Protein AF-A0A7U6YAY2-F1 (afdb_monomer_lite)

Sequence (126 aa):
MDNKRERLIDLYRRMAEHTAQECAAPSEFGCKRAFACCHPAICFTVIAWAKEKWGVELAPTGHERLPLMGPDGCIAAPHLRPTCSVHACCMVEYGEKPGDPDWTR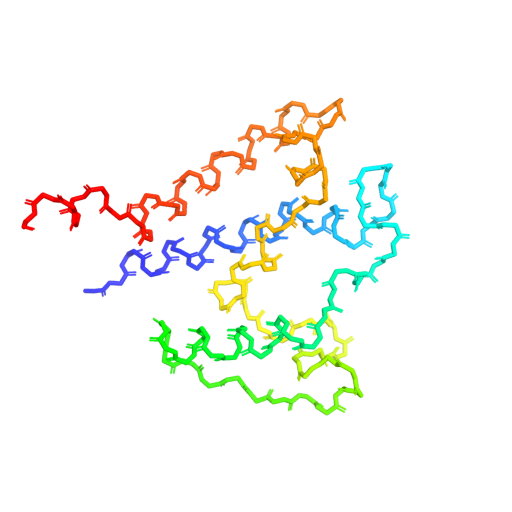AYAELLAEIKEIEDPKDQLMR

Secondary structure (DSSP, 8-state):
--HHHHHHHHHHHHHHHHHHHHHHS--TTS-SSTTTT--HHHHHHHHHHHHHHH---------SS-TTEETTEE-S-GGG-HHHHS--HHHHHTSS-TT-HHHHHHHHHHHHHHHHHHS-GGGG--

pLDDT: mean 86.37, std 14.19, range [36.06, 98.06]

Foldseek 3Di:
DPPLVVVLLVLLQVLQVLQVCQQDHPDPQRDVHRCPVQFQVLLVVLQVQCCPPVVDHQAFPPPPTHRQADPVGGPDRRSSRVVNSLDGRCCVPPVADPPCVPSSVVSVVSVVSSCCSVPVVPPPPD

Radius of gyration: 15.35 Å; chains: 1; bounding box: 35×46×38 Å

Structure (mmCIF, N/CA/C/O backbone):
data_AF-A0A7U6YAY2-F1
#
_entry.id   AF-A0A7U6YAY2-F1
#
loop_
_atom_site.group_PDB
_atom_site.id
_atom_site.type_symbol
_atom_site.label_atom_id
_atom_site.label_alt_id
_atom_site.label_comp_id
_atom_site.label_asym_id
_atom_site.label_entity_id
_atom_site.label_seq_id
_atom_site.pdbx_PDB_ins_code
_atom_site.Cartn_x
_atom_site.Cartn_y
_atom_site.Cartn_z
_atom_site.occupancy
_atom_site.B_iso_or_equiv
_atom_site.auth_seq_id
_atom_site.auth_comp_id
_atom_site.auth_asym_id
_atom_site.auth_atom_id
_atom_site.pdbx_PDB_model_num
ATOM 1 N N . MET A 1 1 ? -20.181 15.835 -0.308 1.00 53.09 1 MET A N 1
ATOM 2 C CA . MET A 1 1 ? -18.885 15.296 0.155 1.00 53.09 1 MET A CA 1
ATOM 3 C C . MET A 1 1 ? -18.884 13.829 -0.229 1.00 53.09 1 MET A C 1
ATOM 5 O O . MET A 1 1 ? -19.902 13.223 0.043 1.00 53.09 1 MET A O 1
ATOM 9 N N . ASP A 1 2 ? -17.865 13.348 -0.955 1.00 61.47 2 ASP A N 1
ATOM 10 C CA . ASP A 1 2 ? -17.309 11.970 -0.864 1.00 61.47 2 ASP A CA 1
ATOM 11 C C . ASP A 1 2 ? -16.731 11.354 -2.144 1.00 61.47 2 ASP A C 1
ATOM 13 O O . ASP A 1 2 ? -15.940 10.427 -2.026 1.00 61.47 2 ASP A O 1
ATOM 17 N N . ASN A 1 3 ? -16.908 11.944 -3.332 1.00 84.75 3 ASN A N 1
ATOM 18 C CA . ASN A 1 3 ? -16.266 11.403 -4.547 1.00 84.75 3 ASN A CA 1
ATOM 19 C C . ASN A 1 3 ? -14.725 11.306 -4.419 1.00 84.75 3 ASN A C 1
ATOM 21 O O . ASN A 1 3 ? -14.123 10.296 -4.771 1.00 84.75 3 ASN A O 1
ATOM 25 N N . LYS A 1 4 ? -14.075 12.324 -3.830 1.00 89.75 4 LYS A N 1
ATOM 26 C CA . LYS A 1 4 ? -12.616 12.308 -3.615 1.00 89.75 4 LYS A CA 1
ATOM 27 C C . LYS A 1 4 ? -12.164 11.203 -2.652 1.00 89.75 4 LYS A C 1
ATOM 29 O O . LYS A 1 4 ? -11.122 10.602 -2.882 1.00 89.75 4 LYS A O 1
ATOM 34 N N . ARG A 1 5 ? -12.929 10.933 -1.587 1.00 91.62 5 ARG A N 1
ATOM 35 C CA . ARG A 1 5 ? -12.593 9.894 -0.598 1.00 91.62 5 ARG A CA 1
ATOM 36 C C . ARG A 1 5 ? -12.781 8.501 -1.176 1.00 91.62 5 ARG A C 1
ATOM 38 O O . ARG A 1 5 ? -11.878 7.682 -1.056 1.00 91.62 5 ARG A O 1
ATOM 45 N N . GLU A 1 6 ? -13.903 8.261 -1.844 1.00 94.69 6 GLU A N 1
ATOM 46 C CA . GLU A 1 6 ? -14.172 7.005 -2.551 1.00 94.69 6 GLU A CA 1
ATOM 47 C C . GLU A 1 6 ? -13.096 6.725 -3.602 1.00 94.69 6 GLU A C 1
ATOM 49 O O . GLU A 1 6 ? -12.557 5.621 -3.670 1.00 94.69 6 GLU A O 1
ATOM 54 N N . ARG A 1 7 ? -12.701 7.756 -4.359 1.00 95.81 7 ARG A N 1
ATOM 55 C CA . ARG A 1 7 ? -11.621 7.643 -5.337 1.00 95.81 7 ARG A CA 1
ATOM 56 C C . ARG A 1 7 ? -10.272 7.337 -4.687 1.00 95.81 7 ARG A C 1
ATOM 58 O O 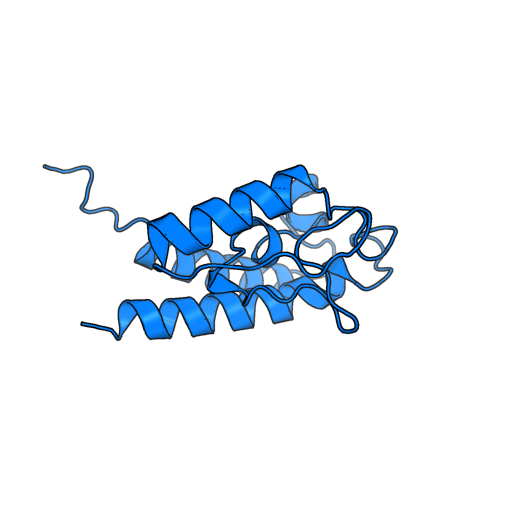. ARG A 1 7 ? -9.560 6.481 -5.194 1.00 95.81 7 ARG A O 1
ATOM 65 N N . LEU A 1 8 ? -9.923 7.969 -3.562 1.00 95.50 8 LEU A N 1
ATOM 66 C CA . LEU A 1 8 ? -8.702 7.622 -2.820 1.00 95.50 8 LEU A CA 1
ATOM 67 C C . LEU A 1 8 ? -8.723 6.178 -2.314 1.00 95.50 8 LEU A C 1
ATOM 69 O O . LEU A 1 8 ? -7.709 5.490 -2.406 1.00 95.50 8 LEU A O 1
ATOM 73 N N . ILE A 1 9 ? -9.865 5.702 -1.811 1.00 96.75 9 ILE A N 1
ATOM 74 C CA . ILE A 1 9 ? -10.019 4.310 -1.373 1.00 96.75 9 ILE A CA 1
ATOM 75 C C . ILE A 1 9 ? -9.709 3.351 -2.528 1.00 96.75 9 ILE A C 1
ATOM 77 O O . ILE A 1 9 ? -8.920 2.421 -2.344 1.00 96.75 9 ILE A O 1
ATOM 81 N N . ASP A 1 10 ? -10.279 3.595 -3.711 1.00 97.75 10 ASP A N 1
ATOM 82 C CA . ASP A 1 10 ? -10.029 2.763 -4.892 1.00 97.75 10 ASP A CA 1
ATOM 83 C C . ASP A 1 10 ? -8.582 2.864 -5.395 1.00 97.75 10 ASP A C 1
ATOM 85 O O . ASP A 1 10 ? -7.945 1.842 -5.652 1.00 97.75 10 ASP A O 1
ATOM 89 N N . LEU A 1 11 ? -8.022 4.073 -5.475 1.00 97.88 11 LEU A N 1
ATOM 90 C CA . LEU A 1 11 ? -6.645 4.281 -5.923 1.00 97.88 11 LEU A CA 1
ATOM 91 C C . LEU A 1 11 ? -5.639 3.579 -5.011 1.00 97.88 11 LEU A C 1
ATOM 93 O O . LEU A 1 11 ? -4.746 2.890 -5.500 1.00 97.88 11 LEU A O 1
ATOM 97 N N . TYR A 1 12 ? -5.802 3.683 -3.690 1.00 97.69 12 TYR A N 1
ATOM 98 C CA . TYR A 1 12 ? -4.935 2.968 -2.757 1.00 97.69 12 TYR A CA 1
ATOM 99 C C . TYR A 1 12 ? -5.132 1.456 -2.804 1.00 97.69 12 TYR A C 1
ATOM 101 O O . TYR A 1 12 ? -4.160 0.724 -2.618 1.00 97.69 12 TYR A O 1
ATOM 109 N N . ARG A 1 13 ? -6.354 0.970 -3.060 1.00 97.75 13 ARG A N 1
ATOM 110 C CA . ARG A 1 13 ? -6.609 -0.458 -3.297 1.00 97.75 13 ARG A CA 1
ATOM 111 C C . ARG A 1 13 ? -5.824 -0.945 -4.516 1.00 97.75 13 ARG A C 1
ATOM 113 O O . ARG A 1 13 ? -5.044 -1.882 -4.382 1.00 97.75 13 ARG A O 1
ATOM 120 N N . ARG A 1 14 ? -5.967 -0.266 -5.660 1.00 97.81 14 ARG A N 1
ATOM 121 C CA . ARG A 1 14 ? -5.246 -0.580 -6.906 1.00 97.81 14 ARG A CA 1
ATOM 122 C C . ARG A 1 14 ? -3.733 -0.495 -6.723 1.00 97.81 14 ARG A C 1
ATOM 124 O O . ARG A 1 14 ? -3.018 -1.382 -7.167 1.00 97.81 14 ARG A O 1
ATOM 131 N N . MET A 1 15 ? -3.251 0.532 -6.026 1.00 97.06 15 MET A N 1
ATOM 132 C CA . MET A 1 15 ? -1.833 0.681 -5.703 1.00 97.06 15 MET A CA 1
ATOM 133 C C . MET A 1 15 ? -1.318 -0.487 -4.855 1.00 97.06 15 MET A C 1
ATOM 135 O O . MET A 1 15 ? -0.291 -1.067 -5.186 1.00 97.06 15 MET A O 1
ATOM 139 N N . ALA A 1 16 ? -2.039 -0.877 -3.800 1.00 94.19 16 ALA A N 1
ATOM 140 C CA . ALA A 1 16 ? -1.641 -2.004 -2.959 1.00 94.19 16 ALA A CA 1
ATOM 141 C C . ALA A 1 16 ? -1.668 -3.345 -3.709 1.00 94.19 16 ALA A C 1
ATOM 143 O O . ALA A 1 16 ? -0.811 -4.186 -3.467 1.00 94.19 16 ALA A O 1
ATOM 144 N N . GLU A 1 17 ? -2.626 -3.552 -4.615 1.00 93.75 17 GLU A N 1
ATOM 145 C CA . GLU A 1 17 ? -2.656 -4.722 -5.504 1.00 93.75 17 GLU A CA 1
ATOM 146 C C . GLU A 1 17 ? -1.454 -4.729 -6.460 1.00 93.75 17 GLU A C 1
ATOM 148 O O . GLU A 1 17 ? -0.808 -5.762 -6.630 1.00 93.75 17 GLU A O 1
ATOM 153 N N . HIS A 1 18 ? -1.112 -3.568 -7.027 1.00 93.81 18 HIS A N 1
AT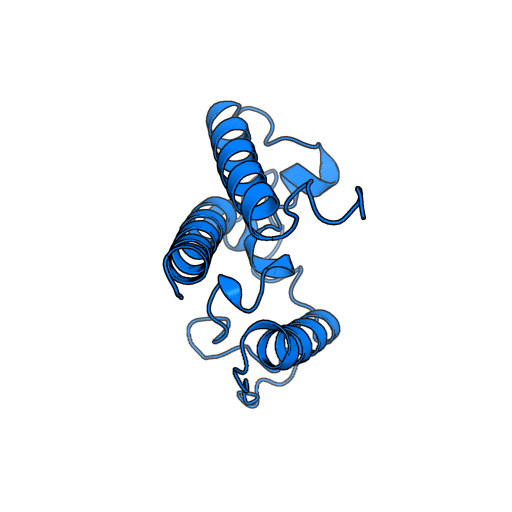OM 154 C CA . HIS A 1 18 ? 0.014 -3.394 -7.949 1.00 93.81 18 HIS A CA 1
ATOM 155 C C . HIS A 1 18 ? 1.372 -3.648 -7.280 1.00 93.81 18 HIS A C 1
ATOM 157 O O . HIS A 1 18 ? 2.252 -4.275 -7.869 1.00 93.81 18 HIS A O 1
ATOM 163 N N . THR A 1 19 ? 1.536 -3.210 -6.028 1.00 90.38 19 THR A N 1
ATOM 164 C CA . THR A 1 19 ? 2.769 -3.397 -5.242 1.00 90.38 19 THR A CA 1
ATOM 165 C C . THR A 1 19 ? 2.825 -4.728 -4.491 1.00 90.38 19 THR A C 1
ATOM 167 O O . THR A 1 19 ? 3.905 -5.136 -4.059 1.00 90.38 19 THR A O 1
ATOM 170 N N . ALA A 1 20 ? 1.708 -5.456 -4.360 1.00 87.31 20 ALA A N 1
ATOM 171 C CA . ALA A 1 20 ? 1.648 -6.711 -3.605 1.00 87.31 20 ALA A CA 1
ATOM 172 C C . ALA A 1 20 ? 2.646 -7.758 -4.114 1.00 87.31 20 ALA A C 1
ATOM 174 O O . ALA A 1 20 ? 3.268 -8.454 -3.309 1.00 87.31 20 ALA A O 1
ATOM 175 N N . GLN A 1 21 ? 2.829 -7.841 -5.434 1.00 80.19 21 GLN A N 1
ATOM 176 C CA . GLN A 1 21 ? 3.771 -8.778 -6.050 1.00 80.19 21 GLN A CA 1
ATOM 177 C C . GLN A 1 21 ? 5.221 -8.464 -5.666 1.00 80.19 21 GLN A C 1
ATOM 179 O O . GLN A 1 21 ? 5.993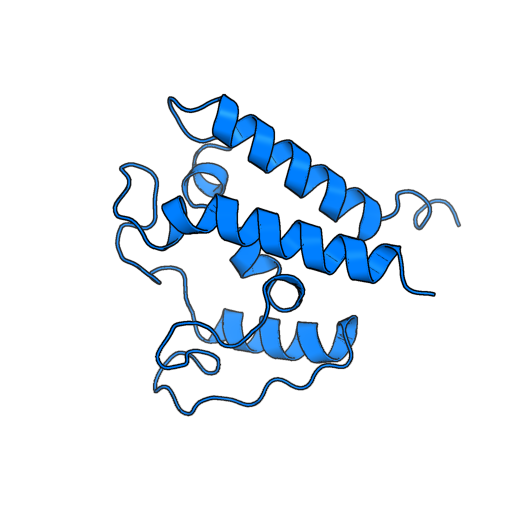 -9.382 -5.433 1.00 80.19 21 GLN A O 1
ATOM 184 N N . GLU A 1 22 ? 5.572 -7.191 -5.487 1.00 83.06 22 GLU A N 1
ATOM 185 C CA . GLU A 1 22 ? 6.927 -6.792 -5.085 1.00 83.06 22 GLU A CA 1
ATOM 186 C C . GLU A 1 22 ? 7.135 -6.843 -3.559 1.00 83.06 22 GLU A C 1
ATOM 188 O O . GLU A 1 22 ? 8.264 -6.877 -3.074 1.00 83.06 22 GLU A O 1
ATOM 193 N N . CYS A 1 23 ? 6.053 -6.856 -2.774 1.00 78.31 23 CYS A N 1
ATOM 194 C CA . CYS A 1 23 ? 6.095 -6.901 -1.309 1.00 78.31 23 CYS A CA 1
ATOM 195 C C . CYS A 1 23 ? 6.064 -8.334 -0.742 1.00 78.31 23 CYS A C 1
ATOM 197 O O . CYS A 1 23 ? 6.761 -8.642 0.229 1.00 78.31 23 CYS A O 1
ATOM 199 N N . ALA A 1 24 ? 5.241 -9.212 -1.321 1.00 68.62 24 ALA A N 1
ATOM 200 C CA . ALA A 1 24 ? 4.996 -10.560 -0.807 1.00 68.62 24 ALA A CA 1
ATOM 201 C C . ALA A 1 24 ? 5.687 -11.672 -1.612 1.00 68.62 24 ALA A C 1
ATOM 203 O O . ALA A 1 24 ? 5.848 -12.771 -1.077 1.00 68.62 24 ALA A O 1
ATOM 204 N N . ALA A 1 25 ? 6.100 -11.419 -2.860 1.00 63.22 25 ALA A N 1
ATOM 205 C CA . ALA A 1 25 ? 6.754 -12.432 -3.684 1.00 63.22 25 ALA A CA 1
ATOM 206 C C . ALA A 1 25 ? 8.287 -12.296 -3.653 1.00 63.22 25 ALA A C 1
ATOM 208 O O . ALA A 1 25 ? 8.815 -11.186 -3.572 1.00 63.22 25 ALA A O 1
ATOM 209 N N . PRO A 1 26 ? 9.022 -13.416 -3.765 1.00 57.59 26 PRO A N 1
ATOM 210 C CA . PRO A 1 26 ? 10.445 -13.388 -4.058 1.00 57.59 26 PRO A CA 1
ATOM 211 C C . PRO A 1 26 ? 10.639 -13.007 -5.535 1.00 57.59 26 PRO A C 1
ATOM 213 O O . PRO A 1 26 ? 10.796 -13.878 -6.387 1.00 57.59 26 PRO A O 1
ATOM 216 N N . SER A 1 27 ? 10.577 -11.717 -5.862 1.00 62.59 27 SER A N 1
ATOM 217 C CA . SER A 1 27 ? 11.076 -11.204 -7.143 1.00 62.59 27 SER A CA 1
ATOM 218 C C . SER A 1 27 ? 12.531 -10.749 -6.980 1.00 62.59 27 SER A C 1
ATOM 220 O O . SER A 1 27 ? 12.979 -10.447 -5.872 1.00 62.59 27 SER A O 1
ATOM 222 N N . GLU A 1 28 ? 13.288 -10.716 -8.080 1.00 69.44 28 GLU A N 1
ATOM 223 C CA . GLU A 1 28 ? 14.694 -10.272 -8.098 1.00 69.44 28 GLU A CA 1
ATOM 224 C C . GLU A 1 28 ? 14.872 -8.868 -7.492 1.00 69.44 28 GLU A C 1
ATOM 226 O O . GLU A 1 28 ? 15.878 -8.591 -6.839 1.00 69.44 28 GLU A O 1
ATOM 231 N N . PHE A 1 29 ? 13.844 -8.025 -7.635 1.00 68.62 29 PHE A N 1
ATOM 232 C CA . PHE A 1 29 ? 13.810 -6.635 -7.173 1.00 68.62 29 PHE A CA 1
ATOM 233 C C . PHE A 1 29 ? 12.771 -6.380 -6.064 1.00 68.62 29 PHE A C 1
ATOM 235 O O . PHE A 1 29 ? 12.533 -5.233 -5.673 1.00 68.62 29 PHE A O 1
ATOM 242 N N . GLY A 1 30 ? 12.138 -7.441 -5.565 1.00 65.56 30 GLY A N 1
ATOM 243 C CA . GLY A 1 30 ? 11.120 -7.397 -4.522 1.00 65.56 30 GLY A CA 1
ATOM 244 C C . GLY A 1 30 ? 11.707 -7.589 -3.134 1.00 65.56 30 GLY A C 1
ATOM 245 O O . GLY A 1 30 ? 12.913 -7.752 -2.928 1.00 65.56 30 GLY A O 1
ATOM 246 N N . CYS A 1 31 ? 10.835 -7.585 -2.132 1.00 69.12 31 CYS A N 1
ATOM 247 C CA . CYS A 1 31 ? 11.225 -7.900 -0.769 1.00 69.12 31 CYS A CA 1
ATOM 248 C C . CYS A 1 31 ? 11.859 -9.299 -0.708 1.00 69.12 31 CYS A C 1
ATOM 250 O O . CYS A 1 31 ? 11.186 -10.313 -0.876 1.00 69.12 31 CYS A O 1
ATOM 252 N N . LYS A 1 32 ? 13.149 -9.360 -0.345 1.00 62.59 32 LYS A N 1
ATOM 253 C CA . LYS A 1 32 ? 13.905 -10.620 -0.157 1.00 62.59 32 LYS A CA 1
ATOM 254 C C . LYS A 1 32 ? 13.234 -11.603 0.814 1.00 62.59 32 LYS A C 1
ATOM 256 O O . LYS A 1 32 ? 13.548 -12.790 0.818 1.00 62.59 32 LYS A O 1
ATOM 261 N N . ARG A 1 33 ? 12.336 -11.105 1.667 1.00 64.19 33 ARG A N 1
ATOM 262 C CA . ARG A 1 33 ? 11.462 -11.881 2.546 1.00 64.19 33 ARG A CA 1
ATOM 263 C C . ARG A 1 33 ? 10.116 -11.169 2.639 1.00 64.19 33 ARG A C 1
ATOM 265 O O . ARG A 1 33 ? 10.095 -9.966 2.895 1.00 64.19 33 ARG A O 1
ATOM 272 N N . ALA A 1 34 ? 9.018 -11.913 2.507 1.00 65.38 34 ALA A N 1
ATOM 273 C CA . ALA A 1 34 ? 7.682 -11.375 2.745 1.00 65.38 34 ALA A CA 1
ATOM 274 C C . ALA A 1 34 ? 7.645 -10.626 4.088 1.00 65.38 34 ALA A C 1
ATOM 276 O O . ALA A 1 34 ? 8.135 -11.132 5.104 1.00 65.38 34 ALA A O 1
ATOM 277 N N . PHE A 1 35 ? 7.097 -9.409 4.074 1.00 67.38 35 PHE A N 1
ATOM 278 C CA . PHE A 1 35 ? 6.982 -8.539 5.250 1.00 67.38 35 PHE A CA 1
ATOM 279 C C . PHE A 1 35 ? 8.316 -8.056 5.851 1.00 67.38 35 PHE A C 1
ATOM 281 O O . PHE A 1 35 ? 8.333 -7.589 6.989 1.00 67.38 35 PHE A O 1
ATOM 288 N N . ALA A 1 36 ? 9.438 -8.114 5.122 1.00 69.94 36 ALA A N 1
ATOM 289 C CA . ALA A 1 36 ? 10.729 -7.609 5.613 1.00 69.94 36 ALA A CA 1
ATOM 290 C C . ALA A 1 36 ? 10.693 -6.116 5.984 1.00 69.94 36 ALA A C 1
ATOM 292 O O . ALA A 1 36 ? 11.354 -5.699 6.932 1.00 69.94 36 ALA A O 1
ATOM 293 N N . CYS A 1 37 ? 9.903 -5.321 5.258 1.00 75.38 37 CYS A N 1
ATOM 294 C CA . CYS A 1 37 ? 9.705 -3.898 5.527 1.00 75.38 37 CYS A CA 1
ATOM 295 C C . CYS A 1 37 ? 8.652 -3.622 6.618 1.00 75.38 37 CYS A C 1
ATOM 297 O O . CYS A 1 37 ? 8.488 -2.476 7.039 1.00 75.38 37 CYS A O 1
ATOM 299 N N . CYS A 1 38 ? 7.933 -4.644 7.101 1.00 81.19 38 CYS A N 1
ATOM 300 C CA . CYS A 1 38 ? 6.958 -4.471 8.169 1.00 81.19 38 CYS A CA 1
ATOM 301 C C . CYS A 1 38 ? 7.685 -4.233 9.496 1.00 81.19 38 CYS A C 1
ATOM 303 O O . CYS A 1 38 ? 8.281 -5.138 10.078 1.00 81.19 38 CYS A O 1
ATOM 305 N N . HIS A 1 39 ? 7.601 -2.998 9.987 1.00 86.62 39 HIS A N 1
ATOM 306 C CA . HIS A 1 39 ? 8.209 -2.582 11.244 1.00 86.62 39 HIS A CA 1
ATOM 307 C C . HIS A 1 39 ? 7.139 -2.033 12.203 1.00 86.62 39 HIS A C 1
ATOM 309 O O . HIS A 1 39 ? 6.290 -1.255 11.759 1.00 86.62 39 HIS A O 1
ATOM 315 N N . PRO A 1 40 ? 7.177 -2.358 13.513 1.00 89.81 40 PRO A N 1
ATOM 316 C CA . PRO A 1 40 ? 6.171 -1.885 14.468 1.00 89.81 40 PRO A CA 1
ATOM 317 C C . PRO A 1 40 ? 6.002 -0.360 14.477 1.00 89.81 40 PRO A C 1
ATOM 319 O O . PRO A 1 40 ? 4.878 0.126 14.548 1.00 89.81 40 PRO A O 1
ATOM 322 N N . ALA A 1 41 ? 7.093 0.397 14.315 1.00 91.25 41 ALA A N 1
ATOM 323 C CA . ALA A 1 41 ? 7.030 1.859 14.195 1.00 91.25 41 ALA A CA 1
ATOM 324 C C . ALA A 1 41 ? 6.106 2.325 13.053 1.00 91.25 41 ALA A C 1
ATOM 326 O O . ALA A 1 41 ? 5.322 3.248 13.244 1.00 91.25 41 ALA A O 1
ATOM 327 N N . ILE A 1 42 ? 6.133 1.639 11.903 1.00 90.75 42 ILE A N 1
ATOM 328 C CA . ILE A 1 42 ? 5.252 1.953 10.772 1.00 90.75 42 ILE A CA 1
ATOM 329 C C . ILE A 1 42 ? 3.794 1.649 11.129 1.00 90.75 42 ILE A C 1
ATOM 331 O O . ILE A 1 42 ? 2.919 2.445 10.807 1.00 90.75 42 ILE A O 1
ATOM 335 N N . CYS A 1 43 ? 3.512 0.556 11.850 1.00 93.06 43 CYS A N 1
ATOM 336 C CA . CYS A 1 43 ? 2.153 0.266 12.322 1.00 93.06 43 CYS A CA 1
ATOM 337 C C . CYS A 1 43 ? 1.605 1.381 13.223 1.00 93.06 43 CYS A C 1
ATOM 339 O O . CYS A 1 43 ? 0.443 1.746 13.085 1.00 93.06 43 CYS A O 1
ATOM 341 N N . PHE A 1 44 ? 2.425 1.954 14.109 1.00 93.06 44 PHE A N 1
ATOM 342 C CA . PHE A 1 44 ? 1.991 3.073 14.950 1.00 93.06 44 PHE A CA 1
ATOM 343 C C . PHE A 1 44 ? 1.723 4.344 14.139 1.00 93.06 44 PHE A C 1
ATOM 345 O O . PHE A 1 44 ? 0.721 5.014 14.384 1.00 93.06 44 PHE A O 1
ATOM 352 N N . THR A 1 45 ? 2.543 4.636 13.124 1.00 92.88 45 THR A N 1
ATOM 353 C CA . THR A 1 45 ? 2.265 5.731 12.180 1.00 92.88 45 THR A CA 1
ATOM 354 C C . THR A 1 45 ? 0.955 5.506 11.422 1.00 92.88 45 THR A C 1
ATOM 356 O O . THR A 1 45 ? 0.174 6.438 11.272 1.00 92.88 45 THR A O 1
ATOM 359 N N . VAL A 1 46 ? 0.675 4.270 10.995 1.00 94.69 46 VAL A N 1
ATOM 360 C CA . VAL A 1 46 ? -0.585 3.891 10.331 1.00 94.69 46 VAL A CA 1
ATOM 361 C C . VAL A 1 46 ? -1.791 4.082 11.254 1.00 94.69 46 VAL A C 1
ATOM 363 O O . VAL A 1 46 ? -2.801 4.629 10.823 1.00 94.69 46 VAL A O 1
ATOM 366 N N . ILE A 1 47 ? -1.692 3.682 12.526 1.00 95.25 47 ILE A N 1
ATOM 367 C CA . ILE A 1 47 ? -2.763 3.884 13.518 1.00 95.25 47 ILE A CA 1
ATOM 368 C C . ILE A 1 47 ? -3.059 5.378 13.695 1.00 95.25 47 ILE A C 1
ATOM 370 O O . ILE A 1 47 ? -4.222 5.782 13.648 1.00 95.25 47 ILE A O 1
ATOM 374 N N . ALA A 1 48 ? -2.017 6.199 13.866 1.00 94.31 48 ALA A N 1
ATOM 375 C CA . ALA A 1 48 ? -2.168 7.646 14.002 1.00 94.31 48 ALA A CA 1
ATOM 376 C C . ALA A 1 48 ? -2.795 8.264 12.743 1.00 94.31 48 ALA A C 1
ATOM 378 O O . ALA A 1 48 ? -3.793 8.976 12.836 1.00 94.31 48 ALA A O 1
ATOM 379 N N . TRP A 1 49 ? -2.284 7.909 11.560 1.00 92.75 49 TRP A N 1
ATOM 380 C CA . TRP A 1 49 ? -2.802 8.379 10.275 1.00 92.75 49 TRP A CA 1
ATOM 381 C C . TRP A 1 49 ? -4.281 8.036 10.070 1.00 92.75 49 TRP A C 1
ATOM 383 O O . TRP A 1 49 ? -5.071 8.904 9.696 1.00 92.75 49 TRP A O 1
ATOM 393 N N . ALA A 1 50 ? -4.675 6.787 10.336 1.00 95.56 50 ALA A N 1
ATOM 394 C CA . ALA A 1 50 ? -6.057 6.336 10.195 1.00 95.56 50 ALA A CA 1
ATOM 395 C C . ALA A 1 50 ? -7.011 7.158 11.074 1.00 95.56 50 ALA A C 1
ATOM 397 O O . ALA A 1 50 ? -8.066 7.598 10.608 1.00 95.56 50 ALA A O 1
ATOM 398 N N . LYS A 1 51 ? -6.610 7.447 12.316 1.00 95.81 51 LYS A N 1
ATOM 399 C CA . LYS A 1 51 ? -7.401 8.271 13.229 1.00 95.81 51 LYS A CA 1
ATOM 400 C C . LYS A 1 51 ? -7.467 9.728 12.775 1.00 95.81 51 LYS A C 1
ATOM 402 O O . LYS A 1 51 ? -8.554 10.289 12.690 1.00 95.81 51 LYS A O 1
ATOM 407 N N . GLU A 1 52 ? -6.328 10.334 12.456 1.00 93.25 52 GLU A N 1
ATOM 408 C CA . GLU A 1 52 ? -6.233 11.767 12.149 1.00 93.25 52 GLU A CA 1
ATOM 409 C C . GLU A 1 52 ? -6.845 12.143 10.795 1.00 93.25 52 GLU A C 1
ATOM 411 O O . GLU A 1 52 ? -7.497 13.180 10.677 1.00 93.25 52 GLU A O 1
ATOM 416 N N . LYS A 1 53 ? -6.638 11.324 9.759 1.00 91.69 53 LYS A N 1
ATOM 417 C CA . LYS A 1 53 ? -7.054 11.644 8.381 1.00 91.69 53 LYS A CA 1
ATOM 418 C C . LYS A 1 53 ? -8.395 11.035 7.994 1.00 91.69 53 LYS A C 1
ATOM 420 O O . LYS A 1 53 ? -9.132 11.623 7.197 1.00 91.69 53 LYS A O 1
ATOM 425 N N . TRP A 1 54 ? -8.720 9.880 8.567 1.00 93.56 54 TRP A N 1
ATOM 426 C CA . TRP A 1 54 ? -9.906 9.108 8.198 1.00 93.56 54 TRP A CA 1
ATOM 427 C C . TRP A 1 54 ? -10.920 8.966 9.334 1.00 93.56 54 TRP A C 1
ATOM 429 O O . TRP A 1 54 ? -12.041 8.541 9.075 1.00 93.56 54 TRP A O 1
ATOM 439 N N . GLY A 1 55 ? -10.574 9.348 10.570 1.00 95.56 55 GLY A N 1
ATOM 440 C CA . GLY A 1 55 ? -11.447 9.153 11.729 1.00 95.56 55 GLY A CA 1
ATOM 441 C C . GLY A 1 55 ? -11.660 7.677 12.079 1.00 95.56 55 GLY A C 1
ATOM 442 O O . GLY A 1 55 ? -12.638 7.349 12.745 1.00 95.56 55 GLY A O 1
ATOM 443 N N . VAL A 1 56 ? -10.778 6.787 11.611 1.00 97.06 56 VAL A N 1
ATOM 444 C CA . VAL A 1 56 ? -10.878 5.338 11.813 1.00 97.06 56 VAL A CA 1
ATOM 445 C C . VAL A 1 56 ? -9.945 4.917 12.939 1.00 97.06 56 VAL A C 1
ATOM 447 O O . VAL A 1 56 ? -8.733 5.116 12.863 1.00 97.06 56 VAL A O 1
ATOM 450 N N . GLU A 1 57 ? -10.500 4.291 13.974 1.00 96.69 57 GLU A N 1
ATOM 451 C CA . GLU A 1 57 ? -9.708 3.692 15.046 1.00 96.69 57 GLU A CA 1
ATOM 452 C C . GLU A 1 57 ? -9.320 2.254 14.683 1.00 96.69 57 GLU A C 1
ATOM 454 O O . GLU A 1 57 ? -10.172 1.383 14.511 1.00 96.69 57 GLU A O 1
ATOM 459 N N . LEU A 1 58 ? -8.015 2.006 14.558 1.00 95.75 58 LEU A N 1
ATOM 460 C CA . LEU A 1 58 ? -7.461 0.677 14.309 1.00 95.75 58 LEU A CA 1
ATOM 461 C C . LEU A 1 58 ? -7.019 0.042 15.631 1.00 95.75 58 LEU A C 1
ATOM 463 O O . LEU A 1 58 ? -6.088 0.524 16.278 1.00 95.75 58 LEU A O 1
ATOM 467 N N . ALA A 1 59 ? -7.673 -1.052 16.019 1.00 93.00 59 ALA A N 1
ATOM 468 C CA . ALA A 1 59 ? -7.319 -1.813 17.213 1.00 93.00 59 ALA A CA 1
ATOM 469 C C . ALA A 1 59 ? -6.172 -2.804 16.927 1.00 93.00 59 ALA A C 1
ATOM 471 O O . ALA A 1 59 ? -6.179 -3.451 15.877 1.00 93.00 59 ALA A O 1
ATOM 472 N N . PRO A 1 60 ? -5.202 -2.973 17.846 1.00 92.81 60 PRO A N 1
ATOM 473 C CA . PRO A 1 60 ? -4.179 -4.000 17.704 1.00 92.81 60 PRO A CA 1
ATOM 474 C C . PRO A 1 60 ? -4.753 -5.425 17.697 1.00 92.81 60 PRO A C 1
ATOM 476 O O . PRO A 1 60 ? -5.687 -5.728 18.434 1.00 92.81 60 PRO A O 1
ATOM 479 N N . THR A 1 61 ? -4.146 -6.327 16.927 1.00 93.31 61 THR A N 1
ATOM 480 C CA . THR A 1 61 ? -4.564 -7.736 16.779 1.00 93.31 61 THR A CA 1
ATOM 481 C C . THR A 1 61 ? -3.957 -8.681 17.817 1.00 93.31 61 THR A C 1
ATOM 483 O O . THR A 1 61 ? -4.314 -9.854 17.861 1.00 93.31 61 THR A O 1
ATOM 486 N N . GLY A 1 62 ? -3.002 -8.202 18.621 1.00 90.69 62 GLY A N 1
ATOM 487 C CA . GLY A 1 62 ? -2.241 -9.030 19.562 1.00 90.69 62 GLY A CA 1
ATOM 488 C C . GLY A 1 62 ? -1.023 -9.741 18.959 1.00 90.69 62 GLY A C 1
ATOM 489 O O . GLY A 1 62 ? -0.346 -10.477 19.671 1.00 90.69 62 GLY A O 1
ATOM 490 N N . HIS A 1 63 ? -0.699 -9.519 17.680 1.00 91.69 63 HIS A N 1
ATOM 491 C CA . HIS A 1 63 ? 0.505 -10.085 17.068 1.00 91.69 63 HIS A CA 1
ATOM 492 C C . HIS A 1 63 ? 1.782 -9.522 17.720 1.00 91.69 63 HIS A C 1
ATOM 494 O O . HIS A 1 63 ? 1.970 -8.306 17.780 1.00 91.69 63 HIS A O 1
ATOM 500 N N . GLU A 1 64 ? 2.703 -10.407 18.124 1.00 89.06 64 GLU A N 1
ATOM 501 C CA . GLU A 1 64 ? 3.850 -10.100 19.004 1.00 89.06 64 GLU A CA 1
ATOM 502 C C . GLU A 1 64 ? 4.709 -8.908 18.556 1.00 89.06 64 GLU A C 1
ATOM 504 O O . GLU A 1 64 ? 5.255 -8.177 19.379 1.00 89.06 64 GLU A O 1
ATOM 509 N N . ARG A 1 65 ? 4.854 -8.712 17.240 1.00 88.75 65 ARG A N 1
ATOM 510 C CA . ARG A 1 65 ? 5.756 -7.697 16.663 1.00 88.75 65 ARG A CA 1
ATOM 511 C C . ARG A 1 65 ? 5.093 -6.632 15.798 1.00 88.75 65 ARG A C 1
ATOM 513 O O . ARG A 1 65 ? 5.727 -5.628 15.492 1.00 88.75 65 ARG A O 1
ATOM 520 N N . LEU A 1 66 ? 3.866 -6.858 15.343 1.00 91.44 66 LEU A N 1
ATOM 521 C CA . LEU A 1 66 ? 3.232 -6.063 14.288 1.00 91.44 66 LEU A CA 1
ATOM 522 C C . LEU A 1 66 ? 1.791 -5.796 14.714 1.00 91.44 66 LEU A C 1
ATOM 524 O O . LEU A 1 66 ? 0.934 -6.628 14.439 1.00 91.44 66 LEU A O 1
ATOM 528 N N . PRO A 1 67 ? 1.509 -4.663 15.381 1.00 93.62 67 PRO A N 1
ATOM 529 C CA . PRO A 1 67 ? 0.217 -4.411 16.018 1.00 93.62 67 PRO A CA 1
ATOM 530 C C . PRO A 1 67 ? -1.004 -4.615 15.119 1.00 93.62 67 PRO A C 1
ATOM 532 O O . PRO A 1 67 ? -2.060 -4.971 15.614 1.00 93.62 67 PRO A O 1
ATOM 535 N N . LEU A 1 68 ? -0.869 -4.399 13.809 1.00 94.38 68 LEU A N 1
ATOM 536 C CA . LEU A 1 68 ? -1.969 -4.502 12.847 1.00 94.38 68 LEU A CA 1
ATOM 537 C C . LEU A 1 68 ? -1.959 -5.811 12.040 1.00 94.38 68 LEU A C 1
ATOM 539 O O . LEU A 1 68 ? -2.721 -5.940 11.087 1.00 94.38 68 LEU A O 1
ATOM 543 N N . MET A 1 69 ? -1.077 -6.765 12.344 1.00 91.94 69 MET A N 1
ATOM 544 C CA . MET A 1 69 ? -0.979 -8.018 11.591 1.00 91.94 69 MET A CA 1
ATOM 545 C C . MET A 1 69 ? -2.015 -9.030 12.085 1.00 91.94 69 MET A C 1
ATOM 547 O O . MET A 1 69 ? -1.937 -9.494 13.219 1.00 91.94 69 MET A O 1
ATOM 551 N N . GLY A 1 70 ? -2.982 -9.369 11.240 1.00 90.00 70 GLY A N 1
ATOM 552 C CA . GLY A 1 70 ? -3.947 -10.442 11.465 1.00 90.00 70 GLY A CA 1
ATOM 553 C C . GLY A 1 70 ? -3.503 -11.769 10.834 1.00 90.00 70 GLY A C 1
ATOM 554 O O . GLY A 1 70 ? -2.406 -11.849 10.276 1.00 90.00 70 GLY A O 1
ATOM 555 N N . PRO A 1 71 ? -4.349 -12.812 10.898 1.00 86.31 71 PRO A N 1
ATOM 556 C CA . PRO A 1 71 ? -4.034 -14.133 10.346 1.00 86.31 71 PRO A CA 1
ATOM 557 C C . PRO A 1 71 ? -3.818 -14.119 8.823 1.00 86.31 71 PRO A C 1
ATOM 559 O O . PRO A 1 71 ? 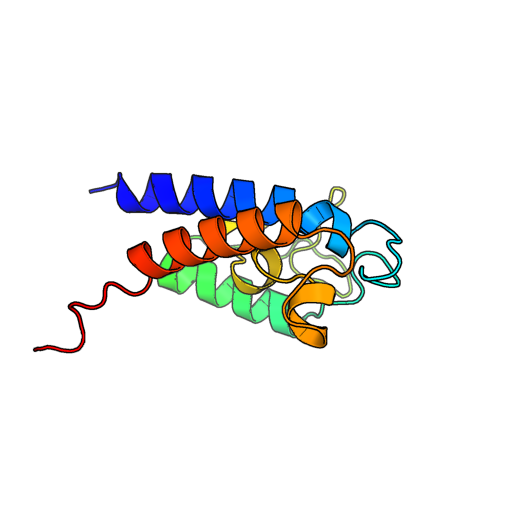-2.938 -14.821 8.335 1.00 86.31 71 PRO A O 1
ATOM 562 N N . ASP A 1 72 ? -4.550 -13.268 8.097 1.00 84.88 72 ASP A N 1
ATOM 563 C CA . ASP A 1 72 ? -4.500 -13.172 6.628 1.00 84.88 72 ASP A CA 1
ATOM 564 C C . ASP A 1 72 ? -3.680 -11.969 6.123 1.00 84.88 72 ASP A C 1
ATOM 566 O O . ASP A 1 72 ? -3.746 -11.593 4.953 1.00 84.88 72 ASP A O 1
ATOM 570 N N . GLY A 1 73 ? -2.911 -11.326 7.007 1.00 86.38 73 GLY A N 1
ATOM 571 C CA . GLY A 1 73 ? -2.146 -10.121 6.697 1.00 86.38 73 GLY A CA 1
ATOM 572 C C . GLY A 1 73 ? -2.580 -8.902 7.509 1.00 86.38 73 GLY A C 1
ATOM 573 O O . GLY A 1 73 ? -3.319 -8.988 8.487 1.00 86.38 73 GLY A O 1
ATOM 574 N N . CYS A 1 74 ? -2.079 -7.728 7.121 1.00 91.19 74 CYS A N 1
ATOM 575 C CA . CYS A 1 74 ? -2.388 -6.481 7.818 1.00 91.19 74 CYS A CA 1
ATOM 576 C C . CYS A 1 74 ? -3.885 -6.142 7.723 1.00 91.19 74 CYS A C 1
ATOM 578 O O . CYS A 1 74 ? -4.422 -6.054 6.620 1.00 91.19 74 CYS A O 1
ATOM 580 N N . ILE A 1 75 ? -4.527 -5.881 8.864 1.00 93.81 75 ILE A N 1
ATOM 581 C CA . ILE A 1 75 ? -5.966 -5.578 8.948 1.00 93.81 75 ILE A CA 1
ATOM 582 C C . ILE A 1 75 ? -6.320 -4.162 8.472 1.00 93.81 75 ILE A C 1
ATOM 584 O O . ILE A 1 75 ? -7.487 -3.855 8.243 1.00 93.81 75 ILE A O 1
ATOM 588 N N . ALA A 1 76 ? -5.332 -3.273 8.341 1.00 95.44 76 ALA A N 1
ATOM 589 C CA . ALA A 1 76 ? -5.572 -1.918 7.868 1.00 95.44 76 ALA A CA 1
ATOM 590 C C . ALA A 1 76 ? -5.853 -1.917 6.360 1.00 95.44 76 ALA A C 1
ATOM 592 O O . ALA A 1 76 ? -5.040 -2.385 5.553 1.00 95.44 76 ALA A O 1
ATOM 593 N N . ALA A 1 77 ? -6.985 -1.334 5.965 1.00 96.12 77 ALA A N 1
ATOM 594 C CA . ALA A 1 77 ? -7.302 -1.120 4.559 1.00 96.12 77 ALA A CA 1
ATOM 595 C C . ALA A 1 77 ? -6.220 -0.251 3.878 1.00 96.12 77 ALA A C 1
ATOM 597 O O . ALA A 1 77 ? -5.639 0.610 4.540 1.00 96.12 77 ALA A O 1
ATOM 598 N N . PRO A 1 78 ? -5.940 -0.431 2.573 1.00 96.31 78 PRO A N 1
ATOM 599 C CA . PRO A 1 78 ? -4.842 0.254 1.879 1.00 96.31 78 PRO A CA 1
ATOM 600 C C . PRO A 1 78 ? -4.767 1.776 2.095 1.00 96.31 78 PRO A C 1
ATOM 602 O O . PRO A 1 78 ? -3.721 2.302 2.461 1.00 96.31 78 PRO A O 1
ATOM 605 N N . HIS A 1 79 ? -5.896 2.479 1.983 1.00 96.19 79 HIS A N 1
ATOM 606 C CA . HIS A 1 79 ? -5.975 3.935 2.172 1.00 96.19 79 HIS A CA 1
ATOM 607 C C . HIS A 1 79 ? -5.659 4.406 3.604 1.00 96.19 79 HIS A C 1
ATOM 609 O O . HIS A 1 79 ? -5.313 5.567 3.821 1.00 96.19 79 HIS A O 1
ATOM 615 N N . LEU A 1 80 ? -5.739 3.507 4.589 1.00 96.31 80 LEU A N 1
ATOM 616 C CA . LEU A 1 80 ? -5.358 3.779 5.976 1.00 96.31 80 LEU A CA 1
ATOM 617 C C . LEU A 1 80 ? -3.858 3.574 6.214 1.00 96.31 80 LEU A C 1
ATOM 619 O O . LEU A 1 80 ? -3.339 4.040 7.221 1.00 96.31 80 LEU A O 1
ATOM 623 N N . ARG A 1 81 ? -3.153 2.895 5.300 1.00 94.62 81 ARG A N 1
ATOM 624 C CA . ARG A 1 81 ? -1.717 2.597 5.392 1.00 94.62 81 ARG A CA 1
ATOM 625 C C . ARG A 1 81 ? -0.945 3.062 4.151 1.00 94.62 81 ARG A C 1
ATOM 627 O O . ARG A 1 81 ? -0.216 2.256 3.567 1.00 94.62 81 ARG A O 1
ATOM 634 N N . PRO A 1 82 ? -1.041 4.349 3.765 1.00 92.62 82 PRO A N 1
ATOM 635 C CA . PRO A 1 82 ? -0.517 4.846 2.493 1.00 92.62 82 PRO A CA 1
ATOM 636 C C . PRO A 1 82 ? 0.966 4.523 2.304 1.00 92.62 82 PRO A C 1
ATOM 638 O O . PRO A 1 82 ? 1.340 4.013 1.253 1.00 92.62 82 PRO A O 1
ATOM 641 N N . THR A 1 83 ? 1.786 4.693 3.349 1.00 90.19 83 THR A N 1
ATOM 642 C CA . THR A 1 83 ? 3.216 4.343 3.341 1.00 90.19 83 THR A CA 1
ATOM 643 C C . THR A 1 83 ? 3.464 2.893 2.939 1.00 90.19 83 THR A C 1
ATOM 645 O O . THR A 1 83 ? 4.384 2.628 2.179 1.00 90.19 83 THR A O 1
ATOM 648 N N . CYS A 1 84 ? 2.657 1.948 3.426 1.00 90.81 84 CYS A N 1
ATOM 649 C CA . CYS A 1 84 ? 2.795 0.538 3.068 1.00 90.81 84 CYS A CA 1
ATOM 650 C C . CYS A 1 84 ? 2.225 0.240 1.681 1.00 90.81 84 CYS A C 1
ATOM 652 O O . CYS A 1 84 ? 2.772 -0.602 0.981 1.00 90.81 84 CYS A O 1
ATOM 654 N N . SER A 1 85 ? 1.131 0.897 1.295 1.00 93.00 85 SER A N 1
ATOM 655 C CA . SER A 1 85 ? 0.470 0.663 0.010 1.00 93.00 85 SER A CA 1
ATOM 656 C C . SER A 1 85 ? 1.310 1.116 -1.179 1.00 93.00 85 SER A C 1
ATOM 658 O O . SER A 1 85 ? 1.346 0.411 -2.181 1.00 93.00 85 SER A O 1
ATOM 660 N N . VAL A 1 86 ? 2.004 2.254 -1.068 1.00 93.00 86 VAL A N 1
ATOM 661 C CA . VAL A 1 86 ? 2.850 2.781 -2.155 1.00 93.00 86 VAL A CA 1
ATOM 662 C C . VAL A 1 86 ? 4.256 2.183 -2.168 1.00 93.00 86 VAL A C 1
ATOM 664 O O . VAL A 1 86 ? 5.002 2.398 -3.112 1.00 93.00 86 VAL A O 1
ATOM 667 N N . HIS A 1 87 ? 4.677 1.471 -1.124 1.00 89.69 87 HIS A N 1
ATOM 668 C CA . HIS A 1 87 ? 6.060 1.013 -1.046 1.00 89.69 87 HIS A CA 1
ATOM 669 C C . HIS A 1 87 ? 6.323 -0.162 -1.993 1.00 89.69 87 HIS A C 1
ATOM 671 O O . HIS A 1 87 ? 5.702 -1.216 -1.879 1.00 89.69 87 HIS A O 1
ATOM 677 N N . ALA A 1 88 ? 7.326 -0.006 -2.852 1.00 88.56 88 ALA A N 1
ATOM 678 C CA . ALA A 1 88 ? 7.940 -1.083 -3.616 1.00 88.56 88 ALA A CA 1
ATOM 679 C C . ALA A 1 88 ? 9.463 -0.898 -3.582 1.00 88.56 88 ALA A C 1
ATOM 681 O O . ALA A 1 88 ? 9.953 0.204 -3.837 1.00 88.56 88 ALA A O 1
ATOM 682 N N . CYS A 1 89 ? 10.215 -1.952 -3.248 1.00 86.44 89 CYS A N 1
ATOM 683 C CA . CYS A 1 89 ? 11.668 -1.854 -3.063 1.00 86.44 89 CYS A CA 1
ATOM 684 C C . CYS A 1 89 ? 12.382 -1.382 -4.333 1.00 86.44 89 CYS A C 1
ATOM 686 O O . CYS A 1 89 ? 13.210 -0.481 -4.252 1.00 86.44 89 CYS A O 1
ATOM 688 N N . CYS A 1 90 ? 11.989 -1.904 -5.498 1.00 87.56 90 CYS A N 1
ATOM 689 C CA . CYS A 1 90 ? 12.507 -1.470 -6.793 1.00 87.56 90 CYS A CA 1
ATOM 690 C C . CYS A 1 90 ? 12.342 0.043 -7.025 1.00 87.56 90 CYS A C 1
ATOM 692 O O . CYS A 1 90 ? 13.286 0.716 -7.426 1.00 87.56 90 CYS A O 1
ATOM 694 N N . MET A 1 91 ? 11.190 0.612 -6.659 1.00 90.31 91 MET A N 1
ATOM 695 C CA . MET A 1 91 ? 10.946 2.050 -6.783 1.00 90.31 91 MET A CA 1
ATOM 696 C C . MET A 1 91 ? 11.797 2.877 -5.816 1.00 90.31 91 MET A C 1
ATOM 698 O O . MET A 1 91 ? 12.210 3.978 -6.162 1.00 90.31 91 MET A O 1
ATOM 702 N N . VAL A 1 92 ? 12.059 2.373 -4.608 1.00 86.81 92 VAL A N 1
ATOM 703 C CA . VAL A 1 92 ? 12.901 3.072 -3.623 1.00 86.81 92 VAL A CA 1
ATOM 704 C C . VAL A 1 92 ? 14.381 3.009 -4.002 1.00 86.81 92 VAL A C 1
ATOM 706 O O . VAL A 1 92 ? 15.098 3.985 -3.799 1.00 86.81 92 VAL A O 1
ATOM 709 N N . GLU A 1 93 ? 14.840 1.877 -4.533 1.00 86.62 93 GLU A N 1
ATOM 710 C CA . GLU A 1 93 ? 16.253 1.637 -4.835 1.00 86.62 93 GLU A CA 1
ATOM 711 C C . GLU A 1 93 ? 16.663 2.164 -6.216 1.00 86.62 93 GLU A C 1
ATOM 713 O O . GLU A 1 93 ? 17.712 2.791 -6.347 1.00 86.62 93 GLU A O 1
ATOM 718 N N . TYR A 1 94 ? 15.825 1.948 -7.232 1.00 89.38 94 TYR A N 1
ATOM 719 C CA . TYR A 1 94 ? 16.145 2.237 -8.633 1.00 89.38 94 TYR A CA 1
ATOM 720 C C . TYR A 1 94 ? 15.281 3.345 -9.241 1.00 89.38 94 TYR A C 1
ATOM 722 O O . TYR A 1 94 ? 15.617 3.872 -10.297 1.00 89.38 94 TYR A O 1
ATOM 730 N N . GLY A 1 95 ? 14.167 3.710 -8.599 1.00 92.31 95 GLY A N 1
ATOM 731 C CA . GLY A 1 95 ? 13.187 4.636 -9.176 1.00 92.31 95 GLY A CA 1
ATOM 732 C C . GLY A 1 95 ? 12.315 4.017 -10.274 1.00 92.31 95 GLY A C 1
ATOM 733 O O . GLY A 1 95 ? 11.459 4.706 -10.824 1.00 92.31 95 GLY A O 1
ATOM 734 N N . GLU A 1 96 ? 12.499 2.730 -10.565 1.00 93.31 96 GLU A N 1
ATOM 735 C CA . GLU A 1 96 ? 11.761 1.953 -11.558 1.00 93.31 96 GLU A CA 1
ATOM 736 C C . GLU A 1 96 ? 11.787 0.462 -11.202 1.00 93.31 96 GLU A C 1
ATOM 738 O O . GLU A 1 96 ? 12.537 0.032 -10.323 1.00 93.31 96 GLU A O 1
ATOM 743 N N . LYS A 1 97 ? 10.991 -0.346 -11.907 1.00 91.19 97 LYS A N 1
ATOM 744 C CA . LYS A 1 97 ? 11.141 -1.801 -11.922 1.00 91.19 97 LYS A CA 1
ATOM 745 C C . LYS A 1 97 ? 12.001 -2.205 -13.127 1.00 91.19 97 LYS A C 1
ATOM 747 O O . LYS A 1 97 ? 11.511 -2.131 -14.259 1.00 91.19 97 LYS A O 1
ATOM 752 N N . PRO A 1 98 ? 13.261 -2.638 -12.920 1.00 90.25 98 PRO A N 1
ATOM 753 C CA . PRO A 1 98 ? 14.139 -3.007 -14.022 1.00 90.25 98 PRO A CA 1
ATOM 754 C C . PRO A 1 98 ? 13.521 -4.105 -14.891 1.00 90.25 98 PRO A C 1
ATOM 756 O O . PRO A 1 98 ? 13.024 -5.111 -14.387 1.00 90.25 98 PRO A O 1
ATOM 759 N N . GLY A 1 99 ? 13.538 -3.897 -16.208 1.00 91.81 99 GLY A N 1
ATOM 760 C CA . GLY A 1 99 ? 12.973 -4.841 -17.176 1.00 91.81 99 GLY A CA 1
ATOM 761 C C . GLY A 1 99 ? 11.444 -4.829 -17.295 1.00 91.81 99 GLY A C 1
ATOM 762 O O . GLY A 1 99 ? 10.914 -5.592 -18.097 1.00 91.81 99 GLY A O 1
ATOM 763 N N . ASP A 1 100 ? 10.738 -3.963 -16.559 1.00 93.69 100 ASP A N 1
ATOM 764 C CA . ASP A 1 100 ? 9.273 -3.870 -16.587 1.00 93.69 100 ASP A CA 1
ATOM 765 C C . ASP A 1 100 ? 8.801 -2.394 -16.626 1.00 93.69 100 ASP A C 1
ATOM 767 O O . ASP A 1 100 ? 8.321 -1.826 -15.631 1.00 93.69 100 ASP A O 1
ATOM 771 N N . PRO A 1 101 ? 8.966 -1.719 -17.783 1.00 95.88 101 PRO A N 1
ATOM 772 C CA . PRO A 1 101 ? 8.578 -0.317 -17.942 1.00 95.88 101 PRO A CA 1
ATOM 773 C C . PRO A 1 101 ? 7.058 -0.112 -17.867 1.00 95.88 101 PRO A C 1
ATOM 775 O O . PRO A 1 101 ? 6.601 0.969 -17.491 1.00 95.88 101 PRO A O 1
ATOM 778 N N . ASP A 1 102 ? 6.266 -1.134 -18.196 1.00 96.94 102 ASP A N 1
ATOM 779 C CA . ASP A 1 102 ? 4.807 -1.069 -18.128 1.00 96.94 102 ASP A CA 1
ATOM 780 C C . ASP A 1 102 ? 4.318 -1.065 -16.679 1.00 96.94 102 ASP A C 1
ATOM 782 O O . ASP A 1 102 ? 3.492 -0.222 -16.317 1.00 96.94 102 ASP A O 1
ATOM 786 N N . TRP A 1 103 ? 4.885 -1.920 -15.821 1.00 94.50 103 TRP A N 1
ATOM 787 C CA . TRP A 1 103 ? 4.615 -1.879 -14.385 1.00 94.50 103 TRP A CA 1
ATOM 788 C C . TRP A 1 103 ? 5.027 -0.538 -13.772 1.00 94.50 103 TRP A C 1
ATOM 790 O O . TRP A 1 103 ? 4.275 0.039 -12.983 1.00 94.50 103 TRP A O 1
ATOM 800 N N . THR A 1 104 ? 6.189 -0.008 -14.171 1.00 95.81 104 THR A N 1
ATOM 801 C CA . THR A 1 104 ? 6.699 1.287 -13.686 1.00 95.81 104 THR A CA 1
ATOM 802 C C . THR A 1 104 ? 5.767 2.435 -14.069 1.00 95.81 104 THR A C 1
ATOM 804 O O . THR A 1 104 ? 5.434 3.275 -13.231 1.00 95.81 104 THR A O 1
ATOM 807 N N . ARG A 1 105 ? 5.290 2.453 -15.319 1.00 98.06 105 ARG A N 1
ATOM 808 C CA . ARG A 1 105 ? 4.335 3.458 -15.797 1.00 98.06 105 ARG A CA 1
ATOM 809 C C . ARG A 1 105 ? 3.015 3.388 -15.032 1.00 98.06 105 ARG A C 1
ATOM 811 O O . ARG A 1 105 ? 2.561 4.413 -14.535 1.00 98.06 105 ARG A O 1
ATOM 818 N N . ALA A 1 106 ? 2.447 2.193 -14.866 1.00 97.62 106 ALA A N 1
ATOM 819 C CA . ALA A 1 106 ? 1.205 2.005 -14.117 1.00 97.62 106 ALA A CA 1
ATOM 820 C C . ALA A 1 106 ? 1.336 2.444 -12.645 1.00 97.62 106 ALA A C 1
ATOM 822 O O . ALA A 1 106 ? 0.441 3.098 -12.107 1.00 97.62 106 ALA A O 1
ATOM 823 N N . TYR A 1 107 ? 2.473 2.148 -12.004 1.00 96.81 107 TYR A N 1
ATOM 824 C CA . TYR A 1 107 ? 2.777 2.637 -10.658 1.00 96.81 107 TYR A CA 1
ATOM 825 C C . TYR A 1 107 ? 2.815 4.173 -10.617 1.00 96.81 107 TYR A C 1
ATOM 827 O O . TYR A 1 107 ? 2.203 4.790 -9.743 1.00 96.81 107 TYR A O 1
ATOM 835 N N . ALA A 1 108 ? 3.519 4.801 -11.565 1.00 97.38 108 ALA A N 1
ATOM 836 C CA . ALA A 1 108 ? 3.660 6.252 -11.626 1.00 97.38 108 ALA A CA 1
ATOM 837 C C . ALA A 1 108 ? 2.315 6.961 -11.855 1.00 97.38 108 ALA A C 1
ATOM 839 O O . ALA A 1 108 ? 2.046 7.965 -11.198 1.00 97.38 108 ALA A O 1
ATOM 840 N N . GLU A 1 109 ? 1.461 6.420 -12.728 1.00 98.00 109 GLU A N 1
ATOM 841 C CA . GLU A 1 109 ? 0.104 6.920 -12.981 1.00 98.00 109 GLU A CA 1
ATOM 842 C C . GLU A 1 109 ? -0.757 6.865 -11.711 1.00 98.00 109 GLU A C 1
ATOM 844 O O . GLU A 1 109 ? -1.298 7.888 -11.289 1.00 98.00 109 GLU A O 1
ATOM 849 N N . LEU A 1 110 ? -0.804 5.711 -11.031 1.00 97.94 110 LEU A N 1
ATOM 850 C CA . LEU A 1 110 ? -1.541 5.560 -9.772 1.00 97.94 110 LEU A CA 1
ATOM 851 C C . LEU A 1 110 ? -1.039 6.529 -8.694 1.00 97.94 110 LEU A C 1
ATOM 853 O O . LEU A 1 110 ? -1.837 7.160 -7.999 1.00 97.94 110 LEU A O 1
ATOM 857 N N . LEU A 1 111 ? 0.283 6.660 -8.544 1.00 96.56 111 LEU A N 1
ATOM 858 C CA . LEU A 1 111 ? 0.871 7.552 -7.548 1.00 96.56 111 LEU A CA 1
ATOM 859 C C . LEU A 1 111 ? 0.589 9.025 -7.866 1.00 96.56 111 LEU A C 1
ATOM 861 O O . LEU A 1 111 ? 0.371 9.811 -6.944 1.00 96.56 111 LEU A O 1
ATOM 865 N N . ALA A 1 112 ? 0.600 9.408 -9.144 1.00 96.25 112 ALA A N 1
ATOM 866 C CA . ALA A 1 112 ? 0.258 10.759 -9.572 1.00 96.25 112 ALA A CA 1
ATOM 867 C C . ALA A 1 112 ? -1.203 11.087 -9.241 1.00 96.25 112 ALA A C 1
ATOM 869 O O . ALA A 1 112 ? -1.456 12.112 -8.612 1.00 96.25 112 ALA A O 1
ATOM 870 N N . GLU A 1 113 ? -2.141 10.191 -9.558 1.00 96.12 113 GLU A N 1
ATOM 871 C CA . GLU A 1 113 ? -3.561 10.382 -9.236 1.00 96.12 113 GLU A CA 1
ATOM 872 C C . GLU A 1 113 ? -3.814 10.494 -7.724 1.00 96.12 113 GLU A C 1
ATOM 874 O O . GLU A 1 113 ? -4.600 11.335 -7.289 1.00 96.12 113 GLU A O 1
ATOM 879 N N . ILE A 1 114 ? -3.134 9.680 -6.905 1.00 95.50 114 ILE A N 1
ATOM 880 C CA . ILE A 1 114 ? -3.212 9.784 -5.438 1.00 95.50 114 ILE A CA 1
ATOM 881 C C . ILE A 1 114 ? -2.740 11.171 -4.986 1.00 95.50 114 ILE A C 1
ATOM 883 O O . ILE A 1 114 ? -3.455 11.862 -4.258 1.00 95.50 114 ILE A O 1
ATOM 887 N N . LYS A 1 115 ? -1.565 11.606 -5.460 1.00 93.69 115 LYS A N 1
ATOM 888 C CA . LYS A 1 115 ? -0.977 12.904 -5.099 1.00 93.69 115 LYS A CA 1
ATOM 889 C C . LYS A 1 115 ? -1.860 14.078 -5.502 1.00 93.69 115 LYS A C 1
ATOM 891 O O . LYS A 1 115 ? -1.985 15.013 -4.727 1.00 93.69 115 LYS A O 1
ATOM 896 N N . GLU A 1 116 ? -2.501 14.034 -6.666 1.00 93.38 116 GLU A N 1
ATOM 897 C CA . GLU A 1 116 ? -3.413 15.099 -7.104 1.00 93.38 116 GLU A CA 1
ATOM 898 C C . GLU A 1 116 ? -4.606 15.298 -6.161 1.00 93.38 116 GLU A C 1
ATOM 900 O O . GLU A 1 116 ? -5.114 16.415 -6.025 1.00 93.38 116 GLU A O 1
ATOM 905 N N . ILE A 1 117 ? -5.070 14.227 -5.509 1.00 91.81 117 ILE A N 1
ATOM 906 C CA . ILE A 1 117 ? -6.197 14.300 -4.578 1.00 91.81 117 ILE A CA 1
ATOM 907 C C . ILE A 1 117 ? -5.731 14.667 -3.162 1.00 91.81 117 ILE A C 1
ATOM 909 O O . ILE A 1 117 ? -6.415 15.453 -2.501 1.00 91.81 117 ILE A O 1
ATOM 913 N N . GLU A 1 118 ? -4.607 14.111 -2.695 1.00 86.25 118 GLU A N 1
ATOM 914 C CA . GLU A 1 118 ? -4.078 14.353 -1.343 1.00 86.25 118 GLU A CA 1
ATOM 915 C C . GLU A 1 118 ? -3.358 15.699 -1.188 1.00 86.25 118 GLU A C 1
ATOM 917 O O . GLU A 1 118 ? -3.479 16.332 -0.139 1.00 86.25 118 GLU A O 1
ATOM 922 N N . ASP A 1 119 ? -2.649 16.148 -2.223 1.00 79.12 119 ASP A N 1
ATOM 923 C CA . ASP A 1 119 ? -1.910 17.411 -2.272 1.00 79.12 119 ASP A CA 1
ATOM 924 C C . ASP A 1 119 ? -2.421 18.272 -3.441 1.00 79.12 119 ASP A C 1
ATOM 926 O O . ASP A 1 119 ? -1.783 18.384 -4.497 1.00 79.12 119 ASP A O 1
ATOM 930 N N . PRO A 1 120 ? -3.629 18.856 -3.315 1.00 62.50 120 PRO A N 1
ATOM 931 C CA . PRO A 1 120 ? -4.126 19.757 -4.334 1.00 62.50 120 PRO A CA 1
ATOM 932 C C . PRO A 1 120 ? -3.199 20.975 -4.379 1.00 62.50 120 PRO A C 1
ATOM 934 O O . PRO A 1 120 ? -3.171 21.772 -3.440 1.00 62.50 120 PRO A O 1
ATOM 937 N N . LYS A 1 121 ? -2.500 21.144 -5.510 1.00 51.69 121 LYS A N 1
ATOM 938 C CA . LYS A 1 121 ? -1.556 22.239 -5.828 1.00 51.69 121 LYS A CA 1
ATOM 939 C C . LYS A 1 121 ? -2.068 23.670 -5.528 1.00 51.69 121 LYS A C 1
ATOM 941 O O . LYS A 1 121 ? -1.284 24.611 -5.571 1.00 51.69 121 LYS A O 1
ATOM 946 N N . ASP A 1 122 ? -3.345 23.837 -5.185 1.00 43.53 122 ASP A N 1
ATOM 947 C CA . ASP A 1 122 ? -4.016 25.092 -4.818 1.00 43.53 122 ASP A CA 1
ATOM 948 C C . ASP A 1 122 ? -3.901 25.509 -3.335 1.00 43.53 122 ASP A C 1
ATOM 950 O O . ASP A 1 122 ? -4.368 26.590 -2.976 1.00 43.53 122 ASP A O 1
ATOM 954 N N . GLN A 1 123 ? -3.298 24.712 -2.442 1.00 41.22 123 GLN A N 1
ATOM 955 C CA . GLN A 1 123 ? -3.146 25.109 -1.024 1.00 41.22 123 GLN A CA 1
ATOM 956 C C . GLN A 1 123 ? -1.920 25.997 -0.733 1.00 41.22 123 GLN A C 1
ATOM 958 O O . GLN A 1 123 ? -1.788 26.493 0.382 1.00 41.22 123 GLN A O 1
ATOM 963 N N . LEU A 1 124 ? -1.060 26.247 -1.728 1.00 43.41 124 LEU A N 1
ATOM 964 C CA . LEU A 1 124 ? 0.159 27.068 -1.610 1.00 43.41 124 LEU A CA 1
ATOM 965 C C . LEU A 1 124 ? 0.053 28.462 -2.268 1.00 43.41 124 LEU A C 1
ATOM 967 O O . LEU A 1 124 ? 1.031 29.205 -2.275 1.00 43.41 124 LEU A O 1
ATOM 971 N N . MET A 1 125 ? -1.121 28.841 -2.793 1.00 40.56 125 MET A N 1
ATOM 972 C CA . MET A 1 125 ? -1.411 30.193 -3.310 1.00 40.56 125 MET A CA 1
ATOM 973 C C . MET A 1 125 ? -2.512 30.912 -2.506 1.00 40.56 125 MET A C 1
ATOM 975 O O . MET A 1 125 ? -3.412 31.529 -3.080 1.00 40.56 125 MET A O 1
ATOM 979 N N . ARG A 1 126 ? -2.465 30.826 -1.173 1.00 36.06 126 ARG A N 1
ATO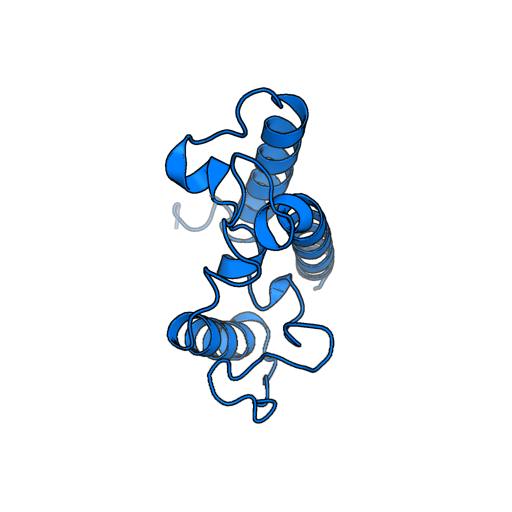M 980 C CA . ARG A 1 126 ? -3.257 31.676 -0.272 1.00 36.06 126 ARG A CA 1
ATOM 981 C C . ARG A 1 126 ? -2.393 32.249 0.834 1.00 36.06 126 ARG A C 1
ATOM 983 O O . ARG A 1 126 ? -1.577 31.477 1.378 1.00 36.06 126 ARG A O 1
#